Protein AF-A0A7S3AXJ4-F1 (afdb_monomer_lite)

Organism: NCBI:txid156174

Structure (mmCIF, N/CA/C/O backbone):
data_AF-A0A7S3AXJ4-F1
#
_entry.id   AF-A0A7S3AXJ4-F1
#
loop_
_atom_site.group_PDB
_atom_site.id
_atom_site.type_symbol
_atom_site.label_atom_id
_atom_site.label_alt_id
_atom_site.label_comp_id
_atom_site.label_asym_id
_atom_site.label_entity_id
_atom_site.label_seq_id
_atom_sit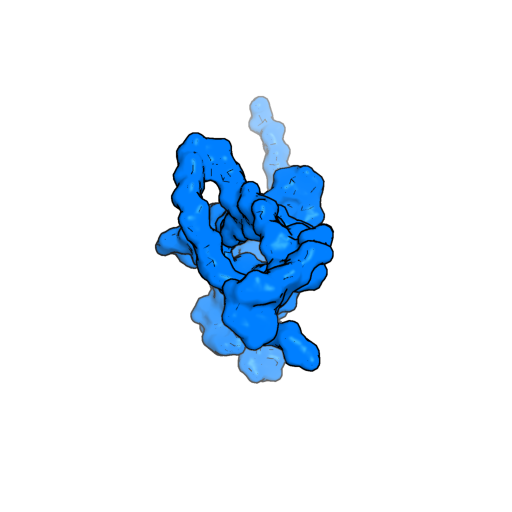e.pdbx_PDB_ins_code
_atom_site.Cartn_x
_atom_site.Cartn_y
_atom_site.Cartn_z
_atom_site.occupancy
_atom_site.B_iso_or_equiv
_atom_site.auth_seq_id
_atom_site.auth_comp_id
_atom_site.auth_asym_id
_atom_site.auth_atom_id
_atom_site.pdbx_PDB_model_num
ATOM 1 N N . CYS A 1 1 ? 6.929 -19.371 -27.174 1.00 66.50 1 CYS A N 1
ATOM 2 C CA . CYS A 1 1 ? 7.181 -18.183 -26.334 1.00 66.50 1 CYS A CA 1
ATOM 3 C C . CYS A 1 1 ? 8.314 -18.522 -25.377 1.00 66.50 1 CYS A C 1
ATOM 5 O O . CYS A 1 1 ? 8.251 -19.593 -24.786 1.00 66.50 1 CYS A O 1
ATOM 7 N N . VAL A 1 2 ? 9.349 -17.685 -25.281 1.00 72.81 2 VAL A N 1
ATOM 8 C CA . VAL A 1 2 ? 10.436 -17.860 -24.302 1.00 72.81 2 VAL A CA 1
ATOM 9 C C . VAL A 1 2 ? 10.059 -17.055 -23.064 1.00 72.81 2 VAL A C 1
ATOM 11 O O . VAL A 1 2 ? 9.699 -15.889 -23.193 1.00 72.81 2 VAL A O 1
ATOM 14 N N . VAL A 1 3 ? 10.084 -17.691 -21.895 1.00 80.38 3 VAL A N 1
ATOM 15 C CA . VAL A 1 3 ? 9.801 -17.055 -20.604 1.00 80.38 3 VAL A CA 1
ATOM 16 C C . VAL A 1 3 ? 11.017 -17.286 -19.720 1.00 80.38 3 VAL A C 1
ATOM 18 O O . VAL A 1 3 ? 11.447 -18.427 -19.559 1.00 80.38 3 VAL A O 1
ATOM 21 N N . CYS A 1 4 ? 11.582 -16.213 -19.180 1.00 71.38 4 CYS A N 1
ATOM 22 C CA . CYS A 1 4 ? 12.696 -16.261 -18.244 1.00 71.38 4 CYS A CA 1
ATOM 23 C C . CYS A 1 4 ? 12.430 -15.320 -17.067 1.00 71.38 4 CYS A C 1
ATOM 25 O O . CYS A 1 4 ? 11.657 -14.369 -17.174 1.00 71.38 4 CYS A O 1
ATOM 27 N N . THR A 1 5 ? 13.068 -15.609 -15.938 1.00 73.06 5 THR A N 1
ATOM 28 C CA . THR A 1 5 ? 13.087 -14.742 -14.758 1.00 73.06 5 THR A CA 1
ATOM 29 C C . THR A 1 5 ? 14.388 -13.954 -14.748 1.00 73.06 5 THR A C 1
ATOM 31 O O . THR A 1 5 ? 15.453 -14.522 -15.001 1.00 73.06 5 THR A O 1
ATOM 34 N N . THR A 1 6 ? 14.313 -12.660 -14.458 1.00 65.69 6 THR A N 1
ATOM 35 C CA . THR A 1 6 ? 15.485 -11.787 -14.342 1.00 65.69 6 THR A CA 1
ATOM 36 C C . THR A 1 6 ? 16.403 -12.279 -13.216 1.00 65.69 6 THR A C 1
ATOM 38 O O . THR A 1 6 ? 15.905 -12.618 -12.139 1.00 65.69 6 THR A O 1
ATOM 41 N N . PRO A 1 7 ? 17.728 -12.355 -13.430 1.00 65.69 7 PRO A N 1
ATOM 42 C CA . PRO A 1 7 ? 18.663 -12.674 -12.355 1.00 65.69 7 PRO A CA 1
ATOM 43 C C . PRO A 1 7 ? 18.722 -11.523 -11.331 1.00 65.69 7 PRO A C 1
ATOM 45 O O . PRO A 1 7 ? 18.374 -10.393 -11.680 1.00 65.69 7 PRO A O 1
ATOM 48 N N . PRO A 1 8 ? 19.176 -11.768 -10.086 1.00 60.47 8 PRO A N 1
ATOM 49 C CA . PRO A 1 8 ? 19.500 -10.684 -9.161 1.00 60.47 8 PRO A CA 1
ATOM 50 C C . PRO A 1 8 ? 20.548 -9.758 -9.791 1.00 60.47 8 PRO A C 1
ATOM 52 O O . PRO A 1 8 ? 21.449 -10.231 -10.492 1.00 60.47 8 PRO A O 1
ATOM 55 N N . TYR A 1 9 ? 20.427 -8.450 -9.555 1.00 62.12 9 TYR A N 1
ATOM 56 C CA . TYR A 1 9 ? 21.379 -7.480 -10.086 1.00 62.12 9 TYR A CA 1
ATOM 57 C C . TYR A 1 9 ? 22.793 -7.807 -9.584 1.00 62.12 9 TYR A C 1
ATOM 59 O O . TYR A 1 9 ? 23.045 -7.888 -8.384 1.00 62.12 9 TYR A O 1
ATOM 67 N N . GLY A 1 10 ? 23.709 -8.072 -10.519 1.00 55.84 10 GLY A N 1
ATOM 68 C CA . GLY A 1 10 ? 25.090 -8.466 -10.222 1.00 55.84 10 GLY A CA 1
ATOM 69 C C . GLY A 1 10 ? 26.051 -7.290 -10.038 1.00 55.84 10 GLY A C 1
ATOM 70 O O . GLY A 1 10 ? 27.231 -7.512 -9.763 1.00 55.84 10 GLY A O 1
ATOM 71 N N . GLY A 1 11 ? 25.587 -6.050 -10.220 1.00 55.25 11 GLY A N 1
ATOM 72 C CA . GLY A 1 11 ? 26.389 -4.858 -9.967 1.00 55.25 11 GLY A CA 1
ATOM 73 C C . GLY A 1 11 ? 26.464 -4.586 -8.468 1.00 55.25 11 GLY A C 1
ATOM 74 O O . GLY A 1 11 ? 25.443 -4.413 -7.818 1.00 55.25 11 GLY A O 1
ATOM 75 N N . GLN A 1 12 ? 27.668 -4.536 -7.895 1.00 44.06 12 GLN A N 1
ATOM 76 C CA . GLN A 1 12 ? 27.828 -3.951 -6.563 1.00 44.06 12 GLN A CA 1
ATOM 77 C C . GLN A 1 12 ? 27.425 -2.468 -6.640 1.00 44.06 12 GLN A C 1
ATOM 79 O O . GLN A 1 12 ? 28.014 -1.759 -7.467 1.00 44.06 12 GLN A O 1
ATOM 84 N N . PRO A 1 13 ? 26.487 -1.978 -5.807 1.00 46.00 13 PRO A N 1
ATOM 85 C CA . PRO A 1 13 ? 26.193 -0.553 -5.751 1.00 46.00 13 PRO A CA 1
ATOM 86 C C . PRO A 1 13 ? 27.482 0.195 -5.414 1.00 46.00 13 PRO A C 1
ATOM 88 O O . PRO A 1 13 ? 28.132 -0.080 -4.400 1.00 46.00 13 PRO A O 1
ATOM 91 N N . LYS A 1 14 ? 27.893 1.127 -6.281 1.00 44.66 14 LYS A N 1
ATOM 92 C CA . LYS A 1 14 ? 28.878 2.132 -5.879 1.00 44.66 14 LYS A CA 1
ATOM 93 C C . LYS A 1 14 ? 28.180 3.058 -4.888 1.00 44.66 14 LYS A C 1
ATOM 95 O O . LYS A 1 14 ? 27.048 3.466 -5.123 1.00 44.66 14 LYS A O 1
ATOM 100 N N . GLU A 1 15 ? 28.845 3.358 -3.776 1.00 40.75 15 GLU A N 1
ATOM 101 C CA . GLU A 1 15 ? 28.331 4.258 -2.742 1.00 40.75 15 GLU A CA 1
ATOM 102 C C . GLU A 1 15 ? 27.864 5.579 -3.383 1.00 40.75 15 GLU A C 1
ATOM 104 O O . GLU A 1 15 ? 28.680 6.355 -3.876 1.00 40.75 15 GLU A O 1
ATOM 109 N N . GLY A 1 16 ? 26.544 5.793 -3.429 1.00 47.59 16 GLY A N 1
ATOM 110 C CA . GLY A 1 16 ? 25.925 7.018 -3.945 1.00 47.59 16 GLY A CA 1
ATOM 111 C C . GLY A 1 16 ? 25.257 6.949 -5.325 1.00 47.59 16 GLY A C 1
ATOM 112 O O . GLY A 1 16 ? 24.743 7.980 -5.748 1.00 47.59 16 GLY A O 1
ATOM 113 N N . GLU A 1 17 ? 25.212 5.798 -6.005 1.00 49.91 17 GLU A N 1
ATOM 114 C CA . GLU A 1 17 ? 24.442 5.633 -7.252 1.00 49.91 17 GLU A CA 1
ATOM 115 C C . GLU A 1 17 ? 23.179 4.802 -6.978 1.00 49.91 17 GLU A C 1
ATOM 117 O O . GLU A 1 17 ? 23.250 3.732 -6.372 1.00 49.91 17 GLU A O 1
ATOM 122 N N . GLU A 1 18 ? 22.008 5.325 -7.352 1.00 51.22 18 GLU A N 1
ATOM 123 C CA . GLU A 1 18 ? 20.748 4.577 -7.309 1.00 51.22 18 GLU A CA 1
ATOM 124 C C . GLU A 1 18 ? 20.920 3.313 -8.162 1.00 51.22 18 GLU A C 1
ATOM 126 O O . GLU A 1 18 ? 21.521 3.400 -9.229 1.00 51.22 18 GLU A O 1
ATOM 131 N N . ASP A 1 19 ? 20.433 2.160 -7.687 1.00 53.06 19 ASP A N 1
ATOM 132 C CA . ASP A 1 19 ? 20.653 0.797 -8.222 1.00 53.06 19 ASP A CA 1
ATOM 133 C C . ASP A 1 19 ? 19.978 0.575 -9.601 1.00 53.06 19 ASP A C 1
ATOM 135 O O . ASP A 1 19 ? 19.193 -0.346 -9.823 1.00 53.06 19 ASP A O 1
ATOM 139 N N . THR A 1 20 ? 20.223 1.501 -10.523 1.00 55.12 20 THR A N 1
ATOM 140 C CA . THR A 1 20 ? 19.596 1.618 -11.829 1.00 55.12 20 THR A CA 1
ATOM 141 C C . THR A 1 20 ? 20.611 1.192 -12.872 1.00 55.12 20 THR A C 1
ATOM 143 O O . THR A 1 20 ? 21.475 1.964 -13.277 1.00 55.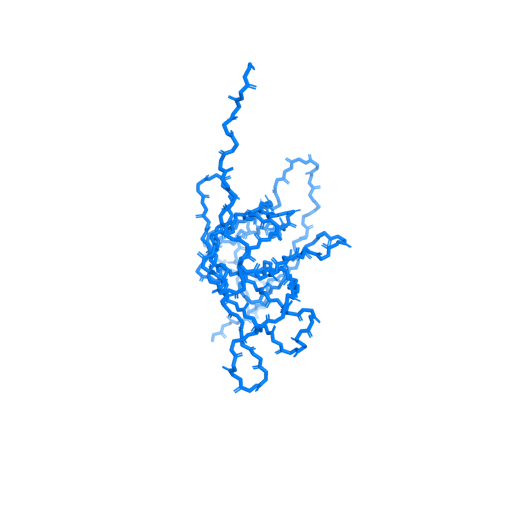12 20 THR A O 1
ATOM 146 N N . GLY A 1 21 ? 20.560 -0.083 -13.249 1.00 61.03 21 GLY A N 1
ATOM 147 C CA . GLY A 1 21 ? 21.428 -0.651 -14.274 1.00 61.03 21 GLY A CA 1
ATOM 148 C C . GLY A 1 21 ? 20.648 -0.942 -15.546 1.00 61.03 21 GLY A C 1
ATOM 149 O O . GLY A 1 21 ? 19.770 -1.803 -15.536 1.00 61.03 21 GLY A O 1
ATOM 150 N N . ASP A 1 22 ? 20.980 -0.272 -16.648 1.00 64.56 22 ASP A N 1
ATOM 151 C CA . ASP A 1 22 ? 20.433 -0.595 -17.967 1.00 64.56 22 ASP A CA 1
ATOM 152 C C . ASP A 1 22 ? 21.163 -1.800 -18.571 1.00 64.56 22 ASP A C 1
ATOM 154 O O . ASP A 1 22 ? 22.378 -1.791 -18.768 1.00 64.56 22 ASP A O 1
ATOM 158 N N . CYS A 1 23 ? 20.410 -2.845 -18.892 1.00 72.12 23 CYS A N 1
ATOM 159 C CA . CYS A 1 23 ? 20.898 -4.074 -19.504 1.00 72.12 23 CYS A CA 1
ATOM 160 C C . CYS A 1 23 ? 20.183 -4.315 -20.834 1.00 72.12 23 CYS A C 1
ATOM 162 O O . CYS A 1 23 ? 18.978 -4.119 -20.953 1.00 72.12 23 CYS A O 1
ATOM 164 N N . THR A 1 24 ? 20.899 -4.784 -21.849 1.00 77.88 24 THR A N 1
ATOM 165 C CA . THR A 1 24 ? 20.283 -5.251 -23.097 1.00 77.88 24 THR A CA 1
ATOM 166 C C . THR A 1 24 ? 19.852 -6.705 -22.965 1.00 77.88 24 THR A C 1
ATOM 168 O O . THR A 1 24 ? 20.615 -7.549 -22.494 1.00 77.88 24 THR A O 1
ATOM 171 N N . VAL A 1 25 ? 18.626 -7.011 -23.391 1.00 80.50 25 VAL A N 1
ATOM 172 C CA . VAL A 1 25 ? 18.097 -8.381 -23.374 1.00 80.50 25 VAL A CA 1
ATOM 173 C C . VAL A 1 25 ? 18.409 -9.053 -24.702 1.00 80.50 25 VAL A C 1
ATOM 175 O O . VAL A 1 25 ? 17.856 -8.669 -25.730 1.00 80.50 25 VAL A O 1
ATOM 178 N N . GLU A 1 26 ? 19.245 -10.087 -24.686 1.00 83.62 26 GLU A N 1
ATOM 179 C CA . GLU A 1 26 ? 19.595 -10.875 -25.870 1.00 83.62 26 GLU A CA 1
ATOM 180 C C . GLU A 1 26 ? 19.227 -12.348 -25.670 1.00 83.62 26 GLU A C 1
ATOM 182 O O . GLU A 1 26 ? 19.354 -12.901 -24.577 1.00 83.62 26 GLU A O 1
ATOM 187 N N . ALA A 1 27 ? 18.774 -13.002 -26.739 1.00 83.00 27 ALA A N 1
ATOM 188 C CA . ALA A 1 27 ? 18.447 -14.421 -26.730 1.00 83.00 27 ALA A CA 1
ATOM 189 C C . ALA A 1 27 ? 19.424 -15.208 -27.608 1.00 83.00 27 ALA A C 1
ATOM 191 O O . ALA A 1 27 ? 19.828 -14.756 -28.680 1.00 83.00 27 ALA A O 1
ATOM 192 N N . SER A 1 28 ? 19.758 -16.423 -27.178 1.00 85.69 28 SER A N 1
ATOM 193 C CA . SER A 1 28 ? 20.507 -17.391 -27.973 1.00 85.69 28 SER A CA 1
ATOM 194 C C . SER A 1 28 ? 19.894 -18.780 -27.833 1.00 85.69 28 SER A C 1
ATOM 196 O O . SER A 1 28 ? 19.423 -19.152 -26.762 1.00 85.69 28 SER A O 1
ATOM 198 N N . MET A 1 29 ? 19.915 -19.563 -28.913 1.00 83.25 29 MET A N 1
ATOM 199 C CA . MET A 1 29 ? 19.446 -20.957 -28.904 1.00 83.25 29 MET A CA 1
ATOM 200 C C . MET A 1 29 ? 20.542 -21.957 -28.506 1.00 83.25 29 MET A C 1
ATOM 202 O O . MET A 1 29 ? 20.243 -23.118 -28.245 1.00 83.25 29 MET A O 1
ATOM 206 N N . ASN A 1 30 ? 21.807 -21.528 -28.474 1.00 84.62 30 ASN A N 1
ATOM 207 C CA . ASN A 1 30 ? 22.960 -22.392 -28.197 1.00 84.62 30 ASN A CA 1
ATOM 208 C C . ASN A 1 30 ? 24.122 -21.677 -27.475 1.00 84.62 30 ASN A C 1
ATOM 210 O O . ASN A 1 30 ? 25.217 -22.227 -27.396 1.00 84.62 30 ASN A O 1
ATOM 214 N N . GLY A 1 31 ? 23.915 -20.446 -26.994 1.00 78.12 31 GLY A N 1
ATOM 215 C CA . GLY A 1 31 ? 24.939 -19.632 -26.329 1.00 78.12 31 GLY A CA 1
ATOM 216 C C . GLY A 1 31 ? 26.027 -19.081 -27.257 1.00 78.12 31 GLY A C 1
ATOM 217 O O . GLY A 1 31 ? 26.994 -18.499 -26.772 1.00 78.12 31 GLY A O 1
ATOM 218 N N . GLN A 1 32 ? 25.898 -19.260 -28.576 1.00 79.12 32 GLN A N 1
ATOM 219 C CA . GLN A 1 32 ? 26.905 -18.819 -29.548 1.00 79.12 32 GLN A CA 1
ATOM 220 C C . GLN A 1 32 ? 26.393 -17.721 -30.473 1.00 79.12 32 GLN A C 1
ATOM 222 O O . GLN A 1 32 ? 27.087 -16.729 -30.681 1.00 79.12 32 GLN A O 1
ATOM 227 N N . GLN A 1 33 ? 25.181 -17.874 -31.011 1.00 85.62 33 GLN A N 1
ATOM 228 C CA . GLN A 1 33 ? 24.533 -16.815 -31.784 1.00 85.62 33 GLN A CA 1
ATOM 229 C C . GLN A 1 33 ? 23.515 -16.092 -30.923 1.00 85.62 33 GLN A C 1
ATOM 231 O O . GLN A 1 33 ? 22.503 -16.674 -30.532 1.00 85.62 33 GLN A O 1
ATOM 236 N N . TRP A 1 34 ? 23.808 -14.831 -30.646 1.00 82.75 34 TRP A N 1
ATOM 237 C CA . TRP A 1 34 ? 22.963 -13.927 -29.886 1.00 82.75 34 TRP A CA 1
ATOM 238 C C . TRP A 1 34 ? 22.192 -13.021 -30.844 1.00 82.75 34 TRP A C 1
ATOM 240 O O . TRP A 1 34 ? 22.650 -12.714 -31.947 1.00 82.75 34 TRP A O 1
ATOM 250 N N . THR A 1 35 ? 20.986 -12.633 -30.452 1.00 79.75 35 THR A N 1
ATOM 251 C CA . THR A 1 35 ? 20.195 -11.642 -31.186 1.00 79.75 35 THR A CA 1
ATOM 252 C C . THR A 1 35 ? 20.766 -10.244 -30.979 1.00 79.75 35 THR A C 1
ATOM 254 O O . THR A 1 35 ? 20.917 -9.848 -29.833 1.00 79.75 35 THR A O 1
ATOM 257 N N . TRP A 1 36 ? 20.919 -9.445 -32.038 1.00 72.62 36 TRP A N 1
ATOM 258 C CA . TRP A 1 36 ? 21.085 -7.993 -31.895 1.00 72.62 36 TRP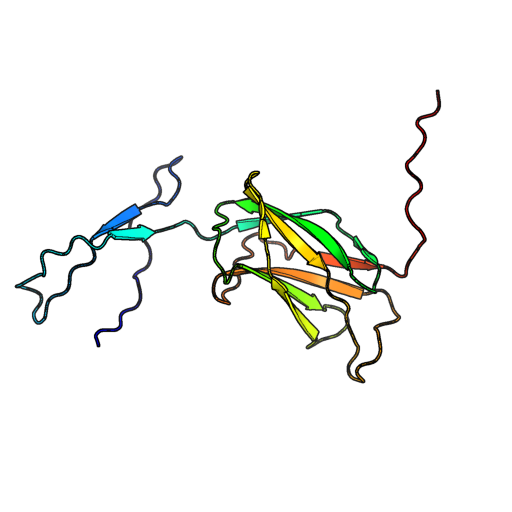 A CA 1
ATOM 259 C C . TRP A 1 36 ? 19.744 -7.350 -31.552 1.00 72.62 36 TRP A C 1
ATOM 261 O O . TRP A 1 36 ? 18.948 -7.007 -32.426 1.00 72.62 36 TRP A O 1
ATOM 271 N N . SER A 1 37 ? 19.478 -7.261 -30.259 1.00 68.19 37 SER A N 1
ATOM 272 C CA . SER A 1 37 ? 18.258 -6.704 -29.696 1.00 68.19 37 SER A CA 1
ATOM 273 C C . SER A 1 37 ? 18.516 -5.281 -29.199 1.00 68.19 37 SER A C 1
ATOM 275 O O . SER A 1 37 ? 19.520 -5.016 -28.546 1.00 68.19 37 SER A O 1
ATOM 277 N N . SER A 1 38 ? 17.593 -4.365 -29.492 1.00 66.44 38 SER A N 1
ATOM 278 C CA . SER A 1 38 ? 17.548 -3.015 -28.914 1.00 66.44 38 SER A CA 1
ATOM 279 C C . SER A 1 38 ? 16.584 -2.934 -27.724 1.00 66.44 38 SER A C 1
ATOM 281 O O . SER A 1 38 ? 16.085 -1.857 -27.399 1.00 66.44 38 SER A O 1
ATOM 283 N N . TYR A 1 39 ? 16.234 -4.075 -27.124 1.00 72.88 39 TYR A N 1
ATOM 284 C CA . TYR A 1 39 ? 15.371 -4.108 -25.951 1.00 72.88 39 TYR A CA 1
ATOM 285 C C . TYR A 1 39 ? 16.213 -3.898 -24.698 1.00 72.88 39 TYR A C 1
ATOM 287 O O . TYR A 1 39 ? 17.093 -4.700 -24.378 1.00 72.88 39 TYR A O 1
ATOM 295 N N . HIS A 1 40 ? 15.916 -2.807 -24.001 1.00 72.25 40 HIS A N 1
ATOM 296 C CA . HIS A 1 40 ? 16.554 -2.427 -22.752 1.00 72.25 40 HIS A CA 1
ATOM 297 C C . HIS A 1 40 ? 15.694 -2.880 -21.571 1.00 72.25 40 HIS A C 1
ATOM 299 O O . HIS A 1 40 ? 14.469 -2.756 -21.592 1.00 72.25 40 HIS A O 1
ATOM 305 N N . PHE A 1 41 ? 16.353 -3.417 -20.555 1.00 68.88 41 PHE A N 1
ATOM 306 C CA . PHE A 1 41 ? 15.800 -3.762 -19.260 1.00 68.88 41 PHE A CA 1
ATOM 307 C C . PHE A 1 41 ? 16.554 -2.958 -18.208 1.00 68.88 41 PHE A C 1
ATOM 309 O O . PHE A 1 41 ? 17.772 -3.082 -18.111 1.00 68.88 41 PHE A O 1
ATOM 316 N N . SER A 1 42 ? 15.845 -2.160 -17.424 1.00 69.94 42 SER A N 1
ATOM 317 C CA . SER A 1 42 ? 16.447 -1.387 -16.342 1.00 69.94 42 SER A CA 1
ATOM 318 C C . SER A 1 42 ? 16.164 -2.090 -15.021 1.00 69.94 42 SER A C 1
ATOM 320 O O . SER A 1 42 ? 15.009 -2.380 -14.703 1.00 69.94 42 SER A O 1
ATOM 322 N N . PHE A 1 43 ? 17.213 -2.374 -14.254 1.00 67.00 43 PHE A N 1
ATOM 323 C CA . PHE A 1 43 ? 17.055 -2.718 -12.845 1.00 67.00 43 PHE A CA 1
ATOM 324 C C . PHE A 1 43 ? 16.618 -1.467 -12.091 1.00 67.00 43 PHE A C 1
ATOM 326 O O . PHE A 1 43 ? 17.083 -0.378 -12.399 1.00 67.00 43 PHE A O 1
ATOM 333 N N . THR A 1 44 ? 15.704 -1.610 -11.141 1.00 68.81 44 THR A N 1
ATOM 334 C CA . THR A 1 44 ? 15.353 -0.536 -10.211 1.00 68.81 44 THR A CA 1
ATOM 335 C C . THR A 1 44 ? 15.521 -1.063 -8.797 1.00 68.81 44 THR A C 1
ATOM 337 O O . THR A 1 44 ? 15.122 -2.205 -8.551 1.00 68.81 44 THR A O 1
ATOM 340 N N . PRO A 1 45 ? 16.063 -0.261 -7.867 1.00 71.31 45 PRO A N 1
ATOM 341 C CA . PRO A 1 45 ? 16.175 -0.671 -6.476 1.00 71.31 45 PRO A CA 1
ATOM 342 C C . PRO A 1 45 ? 14.806 -1.032 -5.898 1.00 71.31 45 PRO A C 1
ATOM 344 O O . PRO A 1 45 ? 13.798 -0.402 -6.231 1.00 71.31 45 PRO A O 1
ATOM 347 N N . ASP A 1 46 ? 14.784 -2.012 -4.994 1.00 74.56 46 ASP A N 1
ATOM 348 C CA . ASP A 1 46 ? 13.561 -2.391 -4.291 1.00 74.56 46 ASP A CA 1
ATOM 349 C C . ASP A 1 46 ? 12.973 -1.178 -3.545 1.00 74.56 46 ASP A C 1
ATOM 351 O O . ASP A 1 46 ? 13.712 -0.430 -2.889 1.00 74.56 46 ASP A O 1
ATOM 355 N N . PRO A 1 47 ? 11.647 -0.963 -3.608 1.00 78.56 47 PRO A N 1
ATOM 356 C CA . PRO A 1 47 ? 11.013 0.139 -2.908 1.00 78.56 47 PRO A CA 1
ATOM 357 C C . PRO A 1 47 ? 11.121 -0.064 -1.397 1.00 78.56 47 PRO A C 1
ATOM 359 O O . PRO A 1 47 ? 10.737 -1.102 -0.871 1.00 78.56 47 PRO A O 1
ATOM 362 N N . VAL A 1 48 ? 11.586 0.949 -0.671 1.00 81.81 48 VAL A N 1
ATOM 363 C CA . VAL A 1 48 ? 11.713 0.887 0.791 1.00 81.81 48 VAL A CA 1
ATOM 364 C C . VAL A 1 48 ? 10.706 1.833 1.414 1.00 81.81 48 VAL A C 1
ATOM 366 O O . VAL A 1 48 ? 10.820 3.049 1.278 1.00 81.81 48 VAL A O 1
ATOM 369 N N . LEU A 1 49 ? 9.736 1.284 2.141 1.00 86.81 49 LEU A N 1
ATOM 370 C CA . LEU A 1 49 ? 8.812 2.079 2.944 1.00 86.81 49 LEU A CA 1
ATOM 371 C C . LEU A 1 49 ? 9.477 2.474 4.272 1.00 86.81 49 LEU A C 1
ATOM 373 O O . LEU A 1 49 ? 9.849 1.598 5.047 1.00 86.81 49 LEU A O 1
ATOM 377 N N . THR A 1 50 ? 9.610 3.774 4.550 1.00 85.62 50 THR A N 1
ATOM 378 C CA . THR A 1 50 ? 10.246 4.283 5.785 1.00 85.62 50 THR A CA 1
ATOM 379 C C . THR A 1 50 ? 9.255 4.765 6.838 1.00 85.62 50 THR A C 1
ATOM 381 O O . THR A 1 50 ? 9.569 4.750 8.023 1.00 85.62 50 THR A O 1
ATOM 384 N N . GLY A 1 51 ? 8.064 5.198 6.429 1.00 87.75 51 GLY A N 1
ATOM 385 C CA . GLY A 1 51 ? 7.060 5.720 7.347 1.00 87.75 51 GLY A CA 1
ATOM 386 C C . GLY A 1 51 ? 5.782 6.124 6.629 1.00 87.75 51 GLY A C 1
ATOM 387 O O . GLY A 1 51 ? 5.667 6.001 5.409 1.00 87.75 51 GLY A O 1
ATOM 388 N N . PHE A 1 52 ? 4.802 6.588 7.396 1.00 91.50 52 PHE A N 1
ATOM 389 C CA . PHE A 1 52 ? 3.556 7.115 6.859 1.00 91.50 52 PHE A CA 1
ATOM 390 C C . PHE A 1 52 ? 2.897 8.075 7.853 1.00 91.50 52 PHE A C 1
ATOM 392 O O . PHE A 1 52 ? 3.090 7.956 9.064 1.00 91.50 52 PHE A O 1
ATOM 399 N N . GLU A 1 53 ? 2.082 8.996 7.348 1.00 90.06 53 GLU A N 1
ATOM 400 C CA . GLU A 1 53 ? 1.262 9.890 8.161 1.00 90.06 53 GLU A CA 1
ATOM 401 C C . GLU A 1 53 ? -0.142 10.061 7.560 1.00 90.06 53 GLU A C 1
ATOM 403 O O . GLU A 1 53 ? -0.275 10.159 6.337 1.00 90.06 53 GLU A O 1
ATOM 408 N N . PRO A 1 54 ? -1.199 10.142 8.392 1.00 93.44 54 PRO A N 1
ATOM 409 C CA . PRO A 1 54 ? -1.196 10.023 9.860 1.00 93.44 54 PRO A CA 1
ATOM 410 C C . PRO A 1 54 ? -0.979 8.589 10.390 1.00 93.44 54 PRO A C 1
ATOM 412 O O . PRO A 1 54 ? -1.348 7.620 9.744 1.00 93.44 54 PRO A O 1
ATOM 415 N N . ALA A 1 55 ? -0.446 8.449 11.612 1.00 89.69 55 ALA A N 1
ATOM 416 C CA . ALA A 1 55 ? -0.242 7.143 12.264 1.00 89.69 55 ALA A CA 1
ATOM 417 C C . ALA A 1 55 ? -1.548 6.453 12.732 1.00 89.69 55 ALA A C 1
ATOM 419 O O . ALA A 1 55 ? -1.559 5.262 13.050 1.00 89.69 55 ALA A O 1
ATOM 420 N N . SER A 1 56 ? -2.647 7.208 12.800 1.00 90.69 56 SER A N 1
ATOM 421 C CA . SER A 1 56 ? -3.950 6.733 13.256 1.00 90.69 56 SER A CA 1
ATOM 422 C C . SER A 1 56 ? -5.107 7.437 12.551 1.00 90.69 56 SER A C 1
ATOM 424 O O . SER A 1 56 ? -4.947 8.507 11.952 1.00 90.69 56 SER A O 1
ATOM 426 N N . GLY A 1 57 ? -6.292 6.839 12.627 1.00 89.88 57 GLY A N 1
ATOM 427 C CA . GLY A 1 57 ? -7.515 7.422 12.087 1.00 89.88 57 GLY A CA 1
ATOM 428 C C . GLY A 1 57 ? -8.763 6.614 12.435 1.00 89.88 57 GLY A C 1
ATOM 429 O O . GLY A 1 57 ? -8.695 5.700 13.252 1.00 89.88 57 GLY A O 1
ATOM 430 N N . PRO A 1 58 ? -9.924 6.985 11.877 1.00 90.12 58 PRO A N 1
ATOM 431 C CA . PRO A 1 58 ? -11.200 6.383 12.221 1.00 90.12 58 PRO A CA 1
ATOM 432 C C . PRO A 1 58 ? -11.295 4.935 11.728 1.00 90.12 58 PRO A C 1
ATOM 434 O O . PRO A 1 58 ? -10.829 4.599 10.642 1.00 90.12 58 PRO A O 1
ATOM 437 N N . MET A 1 59 ? -11.994 4.102 12.496 1.00 87.56 59 MET A N 1
ATOM 438 C CA . MET A 1 59 ? -12.338 2.715 12.133 1.00 87.56 59 MET A CA 1
ATOM 439 C C . MET A 1 59 ? -13.047 2.557 10.788 1.00 87.56 59 MET A C 1
ATOM 441 O O . MET A 1 59 ? -12.901 1.534 10.126 1.00 87.56 59 MET A O 1
ATOM 445 N N . GLU A 1 60 ? -13.813 3.568 10.381 1.00 85.44 60 GLU A N 1
ATOM 446 C CA . GLU A 1 60 ? -14.541 3.578 9.109 1.00 85.44 60 GLU A CA 1
ATOM 447 C C . GLU A 1 60 ? -13.603 3.710 7.894 1.00 85.44 60 GLU A C 1
ATOM 449 O O . GLU A 1 60 ? -14.043 3.562 6.755 1.00 85.44 60 GLU A O 1
ATOM 454 N N . GLY A 1 61 ? -12.312 3.982 8.114 1.00 87.25 61 GLY A N 1
ATOM 455 C CA . GLY A 1 61 ? -11.364 4.277 7.049 1.00 87.25 61 GLY A CA 1
ATOM 456 C C . GLY A 1 61 ? -11.671 5.614 6.367 1.00 87.25 61 GLY A C 1
ATOM 457 O O . GLY A 1 61 ? -12.159 6.560 6.986 1.00 87.25 61 GLY A O 1
ATOM 458 N N . GLY A 1 62 ? -11.331 5.724 5.084 1.00 88.19 62 GLY A N 1
ATOM 459 C CA . GLY A 1 62 ? -11.583 6.916 4.268 1.00 88.19 62 GLY A CA 1
ATOM 460 C C . GLY A 1 62 ? -10.587 8.062 4.473 1.00 88.19 62 GLY A C 1
ATOM 461 O O . GLY A 1 62 ? -10.738 9.119 3.863 1.00 88.19 62 GLY A O 1
ATOM 462 N N . VAL A 1 63 ? -9.563 7.872 5.307 1.00 90.75 63 VAL A N 1
ATOM 463 C CA . VAL A 1 63 ? -8.477 8.844 5.487 1.00 90.75 63 VAL A CA 1
ATOM 464 C C . VAL A 1 63 ? -7.390 8.600 4.450 1.00 90.75 63 VAL A C 1
ATOM 466 O O . VAL A 1 63 ? -6.996 7.459 4.217 1.00 90.75 63 VAL A O 1
ATOM 469 N N . THR A 1 64 ? -6.887 9.675 3.846 1.00 93.44 64 THR A N 1
ATOM 470 C CA . THR A 1 64 ? -5.709 9.612 2.981 1.00 93.44 64 THR A CA 1
ATOM 471 C C . THR A 1 64 ? -4.456 9.460 3.834 1.00 93.44 64 THR A C 1
ATOM 473 O O . THR A 1 64 ? -4.142 10.327 4.651 1.00 93.44 64 THR A O 1
ATOM 476 N N . LEU A 1 65 ? -3.751 8.354 3.637 1.00 93.44 65 LEU A N 1
ATOM 477 C CA . LEU A 1 65 ? -2.423 8.103 4.168 1.00 93.44 65 LEU A CA 1
ATOM 478 C C . LEU A 1 65 ? -1.374 8.548 3.165 1.00 93.44 65 LEU A C 1
ATOM 480 O O . LEU A 1 65 ? -1.444 8.177 1.995 1.00 93.44 65 LEU A O 1
ATOM 484 N N . LYS A 1 66 ? -0.376 9.275 3.655 1.00 93.38 66 LYS A N 1
ATOM 485 C CA . LYS A 1 66 ? 0.820 9.645 2.913 1.00 93.38 66 LYS A CA 1
ATOM 486 C C . LYS A 1 66 ? 1.985 8.784 3.384 1.00 93.38 66 LYS A C 1
ATOM 488 O O . LYS A 1 66 ? 2.440 8.918 4.515 1.00 93.38 66 LYS A O 1
ATOM 493 N N . LEU A 1 67 ? 2.450 7.895 2.521 1.00 91.25 67 LEU A N 1
ATOM 494 C CA . LEU A 1 67 ? 3.558 6.979 2.745 1.00 91.25 67 LEU A CA 1
ATOM 495 C C . LEU A 1 67 ? 4.856 7.593 2.220 1.00 91.25 67 LEU A C 1
ATOM 497 O O . LEU A 1 67 ? 4.929 8.062 1.082 1.00 91.25 67 LEU A O 1
ATOM 501 N N . THR A 1 68 ? 5.894 7.564 3.047 1.00 90.12 68 THR A N 1
ATOM 502 C CA . THR A 1 68 ? 7.225 8.086 2.736 1.00 90.12 68 THR A CA 1
ATOM 503 C C . THR A 1 68 ? 8.231 6.949 2.654 1.00 90.12 68 THR A C 1
ATOM 505 O O . THR A 1 68 ? 8.199 5.994 3.437 1.00 90.12 68 THR A O 1
ATOM 508 N N . GLY A 1 69 ? 9.146 7.045 1.698 1.00 86.50 69 GLY A N 1
ATOM 509 C CA . GLY A 1 69 ? 10.139 6.012 1.458 1.00 86.50 69 GLY A CA 1
ATOM 510 C C . GLY A 1 69 ? 11.070 6.353 0.311 1.00 86.50 69 GLY A C 1
ATOM 511 O O . GLY A 1 69 ? 11.234 7.522 -0.036 1.00 86.50 69 GLY A O 1
ATOM 512 N N . LYS A 1 70 ? 11.713 5.326 -0.235 1.00 83.31 70 LYS A N 1
ATOM 513 C CA . LYS A 1 70 ? 12.686 5.431 -1.325 1.00 83.31 70 LYS A CA 1
ATOM 514 C C . LYS A 1 70 ? 12.344 4.449 -2.437 1.00 83.31 70 LYS A C 1
ATOM 516 O O . LYS A 1 70 ? 11.713 3.425 -2.179 1.00 83.31 70 LYS A O 1
ATOM 521 N N . SER A 1 71 ? 12.796 4.765 -3.649 1.00 81.44 71 SER A N 1
ATOM 522 C CA . SER A 1 71 ? 12.703 3.880 -4.818 1.00 81.44 71 SER A CA 1
ATOM 523 C C . SER A 1 71 ? 11.269 3.487 -5.196 1.00 81.44 71 SER A C 1
ATOM 525 O O . SER A 1 71 ? 11.017 2.396 -5.702 1.00 81.44 71 SER A O 1
ATOM 527 N N . PHE A 1 72 ? 10.294 4.364 -4.937 1.00 84.56 72 PHE A N 1
ATOM 528 C CA . PHE A 1 72 ? 8.918 4.132 -5.364 1.00 84.56 72 PHE A CA 1
ATOM 529 C C . PHE A 1 72 ? 8.778 4.358 -6.867 1.00 84.56 72 PHE A C 1
ATOM 531 O O . PHE A 1 72 ? 9.151 5.408 -7.383 1.00 84.56 72 PHE A O 1
ATOM 538 N N . SER A 1 73 ? 8.184 3.384 -7.552 1.00 81.69 73 SER A N 1
ATOM 539 C CA . SER A 1 73 ? 7.925 3.448 -8.989 1.00 81.69 73 SER A CA 1
ATOM 540 C C . SER A 1 73 ? 6.429 3.547 -9.266 1.00 81.69 73 SER A C 1
ATOM 542 O O . SER A 1 73 ? 5.616 2.890 -8.613 1.00 81.69 73 SER A O 1
ATOM 544 N N . ALA A 1 74 ? 6.054 4.369 -10.248 1.00 81.44 74 ALA A N 1
ATOM 545 C CA . ALA A 1 74 ? 4.669 4.498 -10.687 1.00 81.44 74 ALA A CA 1
ATOM 546 C C . ALA A 1 74 ? 4.279 3.282 -11.535 1.00 81.44 74 ALA A C 1
ATOM 548 O O . ALA A 1 74 ? 4.385 3.304 -12.761 1.00 81.44 74 ALA A O 1
ATOM 549 N N . THR A 1 75 ? 3.822 2.218 -10.881 1.00 83.31 75 THR A N 1
ATOM 550 C CA . THR A 1 75 ? 3.296 1.023 -11.548 1.00 83.31 75 THR A CA 1
ATOM 551 C C . THR A 1 75 ? 1.788 0.899 -11.310 1.00 83.31 75 THR A C 1
ATOM 553 O O . THR A 1 75 ? 1.284 1.316 -10.266 1.00 83.31 75 THR A O 1
ATOM 556 N N . PRO A 1 76 ? 1.025 0.307 -12.248 1.00 83.31 76 PRO A N 1
ATOM 557 C CA . PRO A 1 76 ? -0.406 0.053 -12.045 1.00 83.31 76 PRO A CA 1
ATOM 558 C C . PRO A 1 76 ? -0.680 -0.971 -10.932 1.00 83.31 76 PRO A C 1
ATOM 560 O O . PRO A 1 76 ? -1.813 -1.106 -10.477 1.00 83.31 76 PRO A O 1
ATOM 563 N N . THR A 1 77 ? 0.347 -1.704 -10.508 1.00 86.31 77 THR A N 1
ATOM 564 C CA . THR A 1 77 ? 0.305 -2.715 -9.451 1.00 86.31 77 THR A CA 1
ATOM 565 C C . THR A 1 77 ? 0.749 -2.174 -8.092 1.00 86.31 77 THR A C 1
ATOM 567 O O . THR A 1 77 ? 0.739 -2.926 -7.115 1.00 86.31 77 THR A O 1
ATOM 570 N N . LEU A 1 78 ? 1.119 -0.889 -8.013 1.00 89.56 78 LEU A N 1
ATOM 571 C CA . LEU A 1 78 ? 1.457 -0.217 -6.767 1.00 89.56 78 LEU A CA 1
ATOM 572 C C . LEU A 1 78 ? 0.242 -0.217 -5.841 1.00 89.56 78 LEU A C 1
ATOM 574 O O . LEU A 1 78 ? -0.812 0.355 -6.133 1.00 89.56 78 LEU A O 1
ATOM 578 N N . ALA A 1 79 ? 0.398 -0.859 -4.697 1.00 91.62 79 ALA A N 1
ATOM 579 C CA . ALA A 1 79 ? -0.676 -1.038 -3.748 1.00 91.62 79 ALA A CA 1
ATOM 580 C C . ALA A 1 79 ? -0.162 -1.023 -2.312 1.00 91.62 79 ALA A C 1
ATOM 582 O O . ALA A 1 79 ? 1.004 -1.297 -2.034 1.00 91.62 79 ALA A O 1
ATOM 583 N N . VAL A 1 80 ? -1.061 -0.701 -1.391 1.00 92.00 80 VAL A N 1
ATOM 584 C CA . VAL A 1 80 ? -0.805 -0.711 0.045 1.00 92.00 80 VAL A CA 1
ATOM 585 C C . VAL A 1 80 ? -1.685 -1.778 0.666 1.00 92.00 80 VAL A C 1
ATOM 587 O O . VAL A 1 80 ? -2.901 -1.793 0.472 1.00 92.00 80 VAL A O 1
ATOM 590 N N . ARG A 1 81 ? -1.065 -2.692 1.401 1.00 92.00 81 ARG A N 1
ATOM 591 C CA . ARG A 1 81 ? -1.724 -3.817 2.047 1.00 92.00 81 ARG A CA 1
ATOM 592 C C . ARG A 1 81 ? -1.772 -3.581 3.550 1.00 92.00 81 ARG A C 1
ATOM 594 O O . ARG A 1 81 ? -0.743 -3.386 4.185 1.00 92.00 81 ARG A O 1
ATOM 601 N N . PHE A 1 82 ? -2.974 -3.623 4.100 1.00 92.12 82 PHE A N 1
ATOM 602 C CA . PHE A 1 82 ? -3.263 -3.509 5.521 1.00 92.12 82 PHE A CA 1
ATOM 603 C C . PHE A 1 82 ? -3.582 -4.892 6.060 1.00 92.12 82 PHE A C 1
ATOM 605 O O . PHE A 1 82 ? -4.536 -5.523 5.606 1.00 92.12 82 PHE A O 1
ATOM 612 N N . ASP A 1 83 ? -2.792 -5.353 7.015 1.00 91.31 83 ASP A N 1
ATOM 613 C CA . ASP A 1 83 ? -2.970 -6.650 7.656 1.00 91.31 83 ASP A CA 1
ATOM 614 C C . ASP A 1 83 ? -3.339 -6.450 9.121 1.00 91.31 83 ASP A C 1
ATOM 616 O O . ASP A 1 83 ? -2.563 -5.877 9.887 1.00 91.31 83 ASP A O 1
ATOM 620 N N . SER A 1 84 ? -4.547 -6.851 9.500 1.00 90.50 84 SER A N 1
ATOM 621 C CA . SER A 1 84 ? -5.046 -6.631 10.854 1.00 90.50 84 SER A CA 1
ATOM 622 C C . SER A 1 84 ? -4.292 -7.486 11.872 1.00 90.50 84 SER A C 1
ATOM 624 O O . SER A 1 84 ? -4.113 -8.689 11.686 1.00 90.50 84 SER A O 1
ATOM 626 N N . ILE A 1 85 ? -3.865 -6.851 12.964 1.00 89.38 85 ILE A N 1
ATOM 627 C CA . ILE A 1 85 ? -3.153 -7.497 14.072 1.00 89.38 85 ILE A CA 1
ATOM 628 C C . ILE A 1 85 ? -4.154 -8.119 15.048 1.00 89.38 85 ILE A C 1
ATOM 630 O O . ILE A 1 85 ? -3.980 -9.260 15.468 1.00 89.38 85 ILE A O 1
ATOM 634 N N . ASP A 1 86 ? -5.202 -7.375 15.406 1.00 87.38 86 ASP A N 1
ATOM 635 C CA . ASP A 1 86 ? -6.189 -7.810 16.401 1.00 87.38 86 ASP A CA 1
ATOM 636 C C . ASP A 1 86 ? -7.289 -8.702 15.798 1.00 87.38 86 ASP A C 1
ATOM 638 O O . ASP A 1 86 ? -7.906 -9.486 16.515 1.00 87.38 86 ASP A O 1
ATOM 642 N N . VAL A 1 87 ? -7.525 -8.611 14.480 1.00 84.12 87 VAL A N 1
ATOM 643 C CA . VAL A 1 87 ? -8.495 -9.447 13.747 1.00 84.12 87 VAL A CA 1
ATOM 644 C C . VAL A 1 87 ? -7.738 -10.337 12.751 1.00 84.12 87 VAL A C 1
ATOM 646 O O . VAL A 1 87 ? -7.555 -9.943 11.596 1.00 84.12 87 VAL A O 1
ATOM 649 N N . PRO A 1 88 ? -7.258 -11.520 13.172 1.00 80.69 88 PRO A N 1
ATOM 650 C CA . PRO A 1 88 ? -6.401 -12.364 12.345 1.00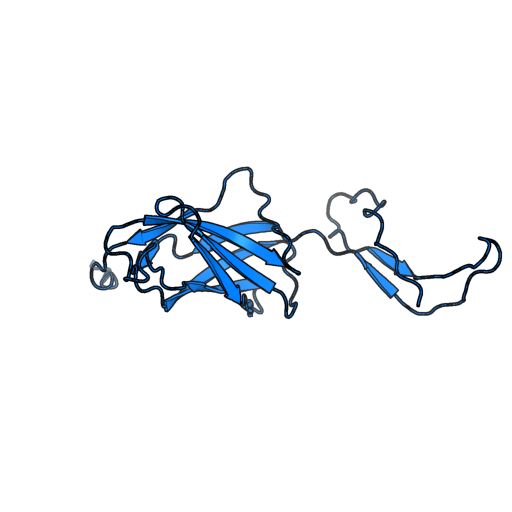 80.69 88 PRO A CA 1
ATOM 651 C C . PRO A 1 88 ? -7.093 -12.806 11.050 1.00 80.69 88 PRO A C 1
ATOM 653 O O . PRO A 1 88 ? -8.299 -13.036 11.007 1.00 80.69 88 PRO A O 1
ATOM 656 N N . GLY A 1 89 ? -6.311 -12.935 9.975 1.00 81.06 89 GLY A N 1
ATOM 657 C CA . GLY A 1 89 ? -6.812 -13.349 8.659 1.00 81.06 89 GLY A CA 1
ATOM 658 C C . GLY A 1 89 ? -7.540 -12.246 7.885 1.00 81.06 89 GLY A C 1
ATOM 659 O O . GLY A 1 89 ? -8.010 -12.491 6.771 1.00 81.06 89 GLY A O 1
ATOM 660 N N . ARG A 1 90 ? -7.619 -11.027 8.434 1.00 86.81 90 ARG A N 1
ATOM 661 C CA . ARG A 1 90 ? -8.195 -9.877 7.742 1.00 86.81 90 ARG A CA 1
ATOM 662 C C . ARG A 1 90 ? -7.098 -9.022 7.119 1.00 86.81 90 ARG A C 1
ATOM 664 O O . ARG A 1 90 ? -6.499 -8.172 7.770 1.00 86.81 90 ARG A O 1
ATOM 671 N N . THR A 1 91 ? -6.907 -9.214 5.821 1.00 88.81 91 THR A N 1
ATOM 672 C CA . THR A 1 91 ? -5.988 -8.420 5.007 1.00 88.81 91 THR A CA 1
ATOM 673 C C . THR A 1 91 ? -6.768 -7.700 3.911 1.00 88.81 91 THR A C 1
ATOM 675 O O . THR A 1 91 ? -7.586 -8.310 3.220 1.00 88.81 91 THR A O 1
ATOM 678 N N . VAL A 1 92 ? -6.523 -6.404 3.733 1.00 91.38 92 VAL A N 1
ATOM 679 C CA . VAL A 1 92 ? -7.142 -5.592 2.676 1.00 91.38 92 VAL A CA 1
ATOM 680 C C . VAL A 1 92 ? -6.055 -4.857 1.910 1.00 91.38 92 VAL A C 1
ATOM 682 O O . VAL A 1 92 ? -5.144 -4.293 2.507 1.00 91.38 92 VAL A O 1
ATOM 685 N N . GLN A 1 93 ? -6.151 -4.850 0.585 1.00 91.88 93 GLN A N 1
ATOM 686 C CA . GLN A 1 93 ? -5.214 -4.151 -0.285 1.00 91.88 93 GLN A CA 1
ATOM 687 C C . GLN A 1 93 ? -5.935 -3.036 -1.036 1.00 91.88 93 GLN A C 1
ATOM 689 O O . GLN A 1 93 ? -7.027 -3.237 -1.567 1.00 91.88 93 GLN A O 1
ATOM 694 N N . VAL A 1 94 ? -5.317 -1.861 -1.074 1.00 93.94 94 VAL A N 1
ATOM 695 C CA . VAL A 1 94 ? -5.821 -0.673 -1.767 1.00 93.94 94 VAL A CA 1
ATOM 696 C C . VAL A 1 94 ? -4.790 -0.191 -2.775 1.00 93.94 94 VAL A C 1
ATOM 698 O O . VAL A 1 94 ? -3.593 -0.407 -2.596 1.00 93.94 94 VAL A O 1
ATOM 701 N N . ALA A 1 95 ? -5.243 0.470 -3.836 1.00 92.62 95 ALA A N 1
ATOM 702 C CA . ALA A 1 95 ? -4.336 1.077 -4.801 1.00 92.62 95 ALA A CA 1
ATOM 703 C C . ALA A 1 95 ? -3.528 2.206 -4.141 1.00 92.62 95 ALA A C 1
ATOM 705 O O . ALA A 1 95 ? -4.084 3.042 -3.421 1.00 92.62 95 ALA A O 1
ATOM 706 N N . GLY A 1 96 ? -2.220 2.213 -4.390 1.00 92.31 96 GLY A N 1
ATOM 707 C CA . GLY A 1 96 ? -1.329 3.308 -4.035 1.00 92.31 96 GLY A CA 1
ATOM 708 C C . GLY A 1 96 ? -1.167 4.242 -5.227 1.00 92.31 96 GLY A C 1
ATOM 709 O O . GLY A 1 96 ? -1.057 3.801 -6.370 1.00 92.31 96 GLY A O 1
ATOM 710 N N . ARG A 1 97 ? -1.152 5.545 -4.972 1.00 92.81 97 ARG A N 1
ATOM 711 C CA . ARG A 1 97 ? -0.904 6.572 -5.980 1.00 92.81 97 ARG A CA 1
ATOM 712 C C . ARG A 1 97 ? 0.449 7.206 -5.716 1.00 92.81 97 ARG A C 1
ATOM 714 O O . ARG A 1 97 ? 0.634 7.793 -4.660 1.00 92.81 97 ARG A O 1
ATOM 721 N N . LEU A 1 98 ? 1.369 7.132 -6.674 1.00 91.69 98 LEU A N 1
ATOM 722 C CA . LEU A 1 98 ? 2.609 7.900 -6.588 1.00 91.69 98 LEU A CA 1
ATOM 723 C C . LEU A 1 98 ? 2.317 9.389 -6.829 1.00 91.69 98 LEU A C 1
ATOM 725 O O . LEU A 1 98 ? 1.633 9.753 -7.793 1.00 91.69 98 LEU A O 1
ATOM 729 N N . CYS A 1 99 ? 2.832 10.235 -5.949 1.00 90.44 99 CYS A N 1
ATOM 730 C CA . CYS A 1 99 ? 2.780 11.686 -6.041 1.00 90.44 99 CYS A CA 1
ATOM 731 C C . CYS A 1 99 ? 4.088 12.244 -6.614 1.00 90.44 99 CYS A C 1
ATOM 733 O O . CYS A 1 99 ? 5.131 11.595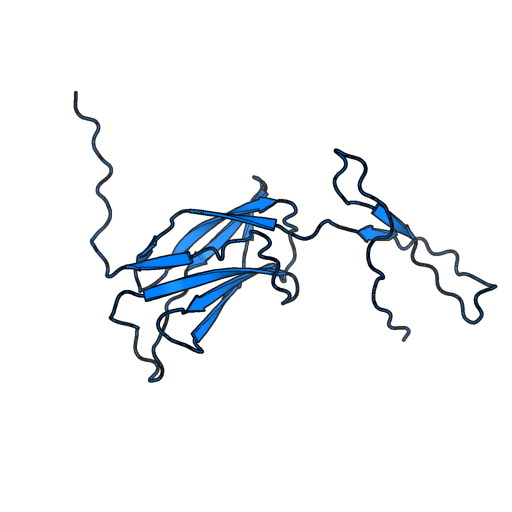 -6.576 1.00 90.44 99 CYS A O 1
ATOM 735 N N . GLU A 1 100 ? 4.035 13.465 -7.153 1.00 86.75 100 GLU A N 1
ATOM 736 C CA . GLU A 1 100 ? 5.199 14.123 -7.775 1.00 86.75 100 GLU A CA 1
ATOM 737 C C . GLU A 1 100 ? 6.349 14.370 -6.788 1.00 86.75 100 GLU A C 1
ATOM 739 O O . GLU A 1 100 ? 7.500 14.486 -7.195 1.00 86.75 100 GLU A O 1
ATOM 744 N N . ASP A 1 101 ? 6.055 14.414 -5.487 1.00 86.38 101 ASP A N 1
ATOM 745 C CA . ASP A 1 101 ? 7.038 14.555 -4.412 1.00 86.38 101 ASP A CA 1
ATOM 746 C C . ASP A 1 101 ? 7.725 13.231 -4.029 1.00 86.38 101 ASP A C 1
ATOM 748 O O . ASP A 1 101 ? 8.458 13.181 -3.041 1.00 86.38 101 ASP A O 1
ATOM 752 N N . GLY A 1 102 ? 7.482 12.155 -4.786 1.00 85.12 102 GLY A N 1
ATOM 753 C CA . GLY A 1 102 ? 8.054 10.833 -4.540 1.00 85.12 102 GLY A CA 1
ATOM 754 C C . GLY A 1 102 ? 7.409 10.090 -3.370 1.00 85.12 102 GLY A C 1
ATOM 755 O O . GLY A 1 102 ? 7.965 9.101 -2.899 1.00 85.12 102 GLY A O 1
ATOM 756 N N . THR A 1 103 ? 6.253 10.546 -2.882 1.00 91.62 103 THR A N 1
ATOM 757 C CA . THR A 1 103 ? 5.484 9.858 -1.834 1.00 91.62 103 THR A CA 1
ATOM 758 C C . THR A 1 103 ? 4.344 9.040 -2.425 1.00 91.62 103 THR A C 1
ATOM 760 O O . THR A 1 103 ? 3.923 9.274 -3.556 1.00 91.62 103 THR A O 1
ATOM 763 N N . VAL A 1 104 ? 3.844 8.057 -1.677 1.00 92.44 104 VAL A N 1
ATOM 764 C CA . VAL A 1 104 ? 2.689 7.254 -2.100 1.00 92.44 104 VAL A CA 1
ATOM 765 C C . VAL A 1 104 ? 1.487 7.634 -1.257 1.00 92.44 104 VAL A C 1
ATOM 767 O O . VAL A 1 104 ? 1.547 7.583 -0.036 1.00 92.44 104 VAL A O 1
ATOM 770 N N . GLU A 1 105 ? 0.380 7.985 -1.892 1.00 94.56 105 GLU A N 1
ATOM 771 C CA . GLU A 1 105 ? -0.888 8.219 -1.217 1.00 94.56 105 GLU A CA 1
ATOM 772 C C . GLU A 1 105 ? -1.819 7.021 -1.384 1.00 94.56 105 GLU A C 1
ATOM 774 O O . GLU A 1 105 ? -1.952 6.460 -2.472 1.00 94.56 105 GLU A O 1
ATOM 779 N N . CYS A 1 106 ? -2.497 6.626 -0.313 1.00 94.38 106 CYS A N 1
ATOM 780 C CA . CYS A 1 106 ? -3.560 5.630 -0.383 1.00 94.38 106 CYS A CA 1
ATOM 781 C C . CYS A 1 106 ? -4.714 6.003 0.545 1.00 94.38 106 CYS A C 1
ATOM 783 O O . CYS A 1 106 ? -4.558 6.794 1.473 1.00 94.38 106 CYS A O 1
ATOM 785 N N . VAL A 1 107 ? -5.894 5.442 0.293 1.00 95.06 107 VAL A N 1
ATOM 786 C CA . VAL A 1 107 ? -7.051 5.628 1.173 1.00 95.06 107 VAL A CA 1
ATOM 787 C C . VAL A 1 107 ? -7.150 4.430 2.103 1.00 95.06 107 VAL A C 1
ATOM 789 O O . VAL A 1 107 ? -7.208 3.290 1.645 1.00 95.06 107 VAL A O 1
ATOM 792 N N . VAL A 1 108 ? -7.188 4.697 3.406 1.00 93.44 108 VAL A N 1
ATOM 793 C CA . VAL A 1 108 ? -7.340 3.673 4.444 1.00 93.44 108 VAL A CA 1
ATOM 794 C C . VAL A 1 108 ? -8.674 2.944 4.252 1.00 93.44 108 VAL A C 1
ATOM 796 O O . VAL A 1 108 ? -9.716 3.606 4.235 1.00 93.44 108 VAL A O 1
ATOM 799 N N . PRO A 1 109 ? -8.685 1.609 4.104 1.00 92.12 109 PRO A N 1
ATOM 800 C CA . PRO A 1 109 ? -9.923 0.868 3.910 1.00 92.12 109 PRO A CA 1
ATOM 801 C C . PRO A 1 109 ? -10.682 0.647 5.233 1.00 92.12 109 PRO A C 1
ATOM 803 O O . PRO A 1 109 ? -10.059 0.561 6.292 1.00 92.12 109 PRO A O 1
ATOM 806 N N . PRO A 1 110 ? -12.016 0.490 5.192 1.00 90.06 110 PRO A N 1
ATOM 807 C CA . PRO A 1 110 ? -12.779 -0.034 6.321 1.00 90.06 110 PRO A CA 1
ATOM 808 C C . PRO A 1 110 ? -12.503 -1.529 6.531 1.00 90.06 110 PRO A C 1
ATOM 810 O O . PRO A 1 110 ? -12.297 -2.284 5.574 1.00 90.06 110 PRO A O 1
ATOM 813 N N . PHE A 1 111 ? -12.582 -1.975 7.784 1.00 86.88 111 PHE A N 1
ATOM 814 C CA . PHE A 1 111 ? -12.503 -3.388 8.149 1.00 86.88 111 PHE A CA 1
ATOM 815 C C . PHE A 1 111 ? -13.859 -3.904 8.631 1.00 86.88 111 PHE A C 1
ATOM 817 O O . PHE A 1 111 ? -14.611 -3.207 9.313 1.00 86.88 111 PHE A O 1
ATOM 824 N N . VAL A 1 112 ? -14.138 -5.160 8.295 1.00 84.62 112 VAL A N 1
ATOM 825 C CA . VAL A 1 112 ? -15.251 -5.927 8.857 1.00 84.62 112 VAL A CA 1
ATOM 826 C C . VAL A 1 112 ? -14.697 -7.143 9.589 1.00 84.62 112 VAL A C 1
ATOM 828 O O . VAL A 1 112 ? -13.613 -7.631 9.250 1.00 84.62 112 VAL A O 1
ATOM 831 N N . ASP A 1 113 ? -15.425 -7.597 10.597 1.00 82.19 113 ASP A N 1
ATOM 832 C CA . ASP A 1 113 ? -15.123 -8.787 11.376 1.00 82.19 113 ASP A CA 1
ATOM 833 C C . ASP A 1 113 ? -15.397 -10.080 10.578 1.00 82.19 113 ASP A C 1
ATOM 835 O O . ASP A 1 113 ? -15.743 -10.056 9.391 1.00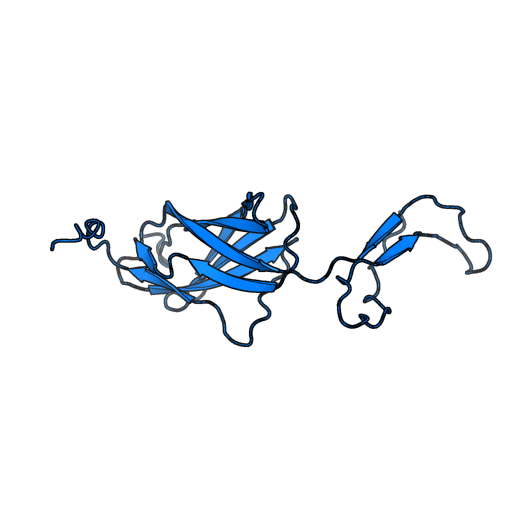 82.19 113 ASP A O 1
ATOM 839 N N . GLU A 1 114 ? -15.231 -11.235 11.226 1.00 79.06 114 GLU A N 1
ATOM 840 C CA . GLU A 1 114 ? -15.492 -12.549 10.617 1.00 79.06 114 GLU A CA 1
ATOM 841 C C . GLU A 1 114 ? -16.949 -12.739 10.164 1.00 79.06 114 GLU A C 1
ATOM 843 O O . GLU A 1 114 ? -17.217 -13.541 9.269 1.00 79.06 114 GLU A O 1
ATOM 848 N N . LYS A 1 115 ? -17.898 -12.009 10.758 1.00 82.56 115 LYS A N 1
ATOM 849 C CA . LYS A 1 115 ? -19.326 -12.065 10.417 1.00 82.56 115 LYS A CA 1
ATOM 850 C C . LYS A 1 115 ? -19.685 -11.096 9.291 1.00 82.56 115 LYS A C 1
ATOM 852 O O . LYS A 1 115 ? -20.801 -11.154 8.777 1.00 82.56 115 LYS A O 1
ATOM 857 N N . GLY A 1 116 ? -18.740 -10.251 8.877 1.00 81.62 116 GLY A N 1
ATOM 858 C CA . GLY A 1 116 ? -18.958 -9.189 7.904 1.00 81.62 116 GLY A CA 1
ATOM 859 C C . GLY A 1 116 ? -19.530 -7.910 8.518 1.00 81.62 116 GLY A C 1
ATOM 860 O O . GLY A 1 116 ? -19.879 -6.997 7.769 1.00 81.62 116 GLY A O 1
ATOM 861 N N . ASP A 1 117 ? -19.601 -7.818 9.847 1.00 83.88 117 ASP A N 1
ATOM 862 C CA . ASP A 1 117 ? -20.029 -6.618 10.558 1.00 83.88 117 ASP A CA 1
ATOM 863 C C . ASP A 1 117 ? -18.850 -5.636 10.710 1.00 83.88 117 ASP A C 1
ATOM 865 O O . ASP A 1 117 ? -17.705 -6.064 10.854 1.00 83.88 117 ASP A O 1
ATOM 869 N N . PRO A 1 118 ? -19.071 -4.308 10.704 1.00 83.12 118 PRO A N 1
ATOM 870 C CA . PRO A 1 118 ? -18.005 -3.340 10.957 1.00 83.12 118 PRO A CA 1
ATOM 871 C C . PRO A 1 118 ? -17.311 -3.600 12.298 1.00 83.12 118 PRO A C 1
ATOM 873 O O . PRO A 1 118 ? -17.983 -3.778 13.318 1.00 83.12 118 PRO A O 1
ATOM 876 N N . VAL A 1 119 ? -15.975 -3.576 12.309 1.00 84.50 119 VAL A N 1
ATOM 877 C CA . VAL A 1 119 ? -15.196 -3.747 13.545 1.00 84.50 119 VAL A CA 1
ATOM 878 C C . VAL A 1 119 ? -15.475 -2.566 14.479 1.00 84.50 119 VAL A C 1
ATOM 880 O O . VAL A 1 119 ? -15.270 -1.411 14.110 1.00 84.50 119 VAL A O 1
ATOM 883 N N . LYS A 1 120 ? -15.981 -2.854 15.684 1.00 80.00 120 LYS A N 1
ATOM 884 C CA . LYS A 1 120 ? -16.434 -1.834 16.652 1.00 80.00 120 LYS A CA 1
ATOM 885 C C . LYS A 1 120 ? -15.368 -1.446 17.675 1.00 80.00 120 LYS A C 1
ATOM 887 O O . LYS A 1 120 ? -15.463 -0.371 18.265 1.00 80.00 120 LYS A O 1
ATOM 892 N N . ASP A 1 121 ? -14.381 -2.310 17.885 1.00 86.00 121 ASP A N 1
ATOM 893 C CA . ASP A 1 121 ? -13.327 -2.143 18.885 1.00 86.00 121 ASP A CA 1
ATOM 894 C C . ASP A 1 121 ? -12.024 -1.651 18.248 1.00 86.00 121 ASP A C 1
ATOM 896 O O . ASP A 1 121 ? -11.704 -2.078 17.138 1.00 86.00 121 ASP A O 1
ATOM 900 N N . PRO A 1 122 ? -11.279 -0.728 18.894 1.00 88.94 122 PRO A N 1
ATOM 901 C CA . PRO A 1 122 ? -10.036 -0.198 18.342 1.00 88.94 122 PRO A CA 1
ATOM 902 C C . PRO A 1 122 ? -9.045 -1.310 18.060 1.00 88.94 122 PRO A C 1
ATOM 904 O O . PRO A 1 122 ? -8.806 -2.161 18.911 1.00 88.94 122 PRO A O 1
ATOM 907 N N . PHE A 1 123 ? -8.462 -1.270 16.870 1.00 90.19 123 PHE A N 1
ATOM 908 C CA . PHE A 1 123 ? -7.541 -2.294 16.408 1.00 90.19 123 PHE A CA 1
ATOM 909 C C . PHE A 1 123 ? -6.381 -1.668 15.648 1.00 90.19 123 PHE A C 1
ATOM 911 O O . PHE A 1 123 ? -6.393 -0.491 15.273 1.00 90.19 123 PHE A O 1
ATOM 918 N N . ARG A 1 124 ? -5.342 -2.457 15.431 1.00 91.62 124 ARG A N 1
ATOM 919 C CA . ARG A 1 124 ? -4.127 -2.058 14.736 1.00 91.62 124 ARG A CA 1
ATOM 920 C C . ARG A 1 124 ? -3.939 -2.908 13.490 1.00 91.62 124 ARG A C 1
ATOM 922 O O . ARG A 1 124 ? -4.303 -4.081 13.468 1.00 91.62 124 ARG A O 1
ATOM 929 N N . ALA A 1 125 ? -3.339 -2.321 12.461 1.00 91.94 125 ALA A N 1
ATOM 930 C CA . ALA A 1 125 ? -2.978 -3.034 11.245 1.00 91.94 125 ALA A CA 1
ATOM 931 C C . ALA A 1 125 ? -1.535 -2.747 10.841 1.00 91.94 125 ALA A C 1
ATOM 933 O O . ALA A 1 125 ? -1.079 -1.604 10.875 1.00 91.94 125 ALA A O 1
ATOM 934 N N . ASN A 1 126 ? -0.838 -3.788 10.412 1.00 91.69 126 ASN A N 1
ATOM 935 C CA . ASN A 1 126 ? 0.446 -3.677 9.750 1.00 91.69 126 ASN A CA 1
ATOM 936 C C . ASN A 1 126 ? 0.242 -3.110 8.344 1.00 91.69 126 ASN A C 1
ATOM 938 O O . ASN A 1 126 ? -0.624 -3.574 7.599 1.00 91.69 126 ASN A O 1
ATOM 942 N N . VAL A 1 127 ? 1.045 -2.118 7.982 1.00 91.38 127 VAL A N 1
ATOM 943 C CA . VAL A 1 127 ? 1.008 -1.461 6.679 1.00 91.38 127 VAL A CA 1
ATOM 944 C C . VAL A 1 127 ? 2.180 -1.953 5.850 1.00 91.38 127 VAL A C 1
ATOM 946 O O . VAL A 1 127 ? 3.342 -1.799 6.227 1.00 91.38 127 VAL A O 1
ATOM 949 N N . PHE A 1 128 ? 1.857 -2.518 4.695 1.00 89.75 128 PHE A N 1
ATOM 950 C CA . PHE A 1 128 ? 2.812 -3.047 3.745 1.00 89.75 128 PHE A CA 1
ATOM 951 C C . PHE A 1 128 ? 2.718 -2.317 2.417 1.00 89.75 128 PHE A C 1
ATOM 953 O O . PHE A 1 128 ? 1.626 -2.129 1.887 1.00 89.75 128 PHE A O 1
ATOM 960 N N . LEU A 1 129 ? 3.865 -1.960 1.845 1.00 89.38 129 LEU A N 1
ATOM 961 C CA . LEU A 1 129 ? 3.924 -1.557 0.449 1.00 89.38 129 LEU A CA 1
ATOM 962 C C . LEU A 1 129 ? 4.070 -2.802 -0.421 1.00 89.38 129 LEU A C 1
ATOM 964 O O . LEU A 1 129 ? 4.937 -3.643 -0.166 1.00 89.38 129 LEU A O 1
ATOM 968 N N . THR A 1 130 ? 3.221 -2.901 -1.436 1.00 86.69 130 THR A N 1
ATOM 969 C CA . THR A 1 130 ? 3.253 -3.979 -2.415 1.00 86.69 130 THR A CA 1
ATOM 970 C C . THR A 1 130 ? 3.386 -3.436 -3.826 1.00 86.69 130 THR A C 1
ATOM 972 O O . THR A 1 130 ? 2.647 -2.531 -4.208 1.00 86.69 130 THR A O 1
ATOM 975 N N . VAL A 1 131 ? 4.293 -4.016 -4.604 1.00 83.69 131 VAL A N 1
ATOM 976 C CA . VAL A 1 131 ? 4.440 -3.770 -6.045 1.00 83.69 131 VAL A CA 1
ATOM 977 C C . VAL A 1 131 ? 4.386 -5.134 -6.721 1.00 83.69 131 VAL A C 1
ATOM 979 O O . VAL A 1 131 ? 4.960 -6.091 -6.213 1.00 83.69 131 VAL A O 1
ATOM 982 N N . ASP A 1 132 ? 3.588 -5.285 -7.776 1.00 80.19 132 ASP A N 1
ATOM 983 C CA . ASP A 1 132 ? 3.383 -6.585 -8.446 1.00 80.19 132 ASP A CA 1
ATOM 984 C C . ASP A 1 132 ? 2.968 -7.740 -7.499 1.00 80.19 132 ASP A C 1
ATOM 986 O O . ASP A 1 132 ? 3.193 -8.917 -7.768 1.00 80.19 132 ASP A O 1
ATOM 990 N N . GLY A 1 133 ? 2.343 -7.407 -6.361 1.00 74.31 133 GLY A N 1
ATOM 991 C CA . GLY A 1 133 ? 1.934 -8.363 -5.325 1.00 74.31 133 GLY A CA 1
ATOM 992 C C . GLY A 1 133 ? 3.053 -8.835 -4.386 1.00 74.31 133 GLY A C 1
ATOM 993 O O . GLY A 1 133 ? 2.765 -9.551 -3.425 1.00 74.31 133 GLY A O 1
ATOM 994 N N . GLN A 1 134 ? 4.303 -8.421 -4.604 1.00 77.44 134 GLN A N 1
ATOM 995 C CA . GLN A 1 134 ? 5.401 -8.661 -3.668 1.00 77.44 134 GLN A CA 1
ATOM 996 C C . GLN A 1 134 ? 5.428 -7.586 -2.581 1.00 77.44 134 GLN A C 1
ATOM 998 O O . GLN A 1 134 ? 5.117 -6.428 -2.837 1.00 77.44 134 GLN A O 1
ATOM 1003 N N . VAL A 1 135 ? 5.760 -7.980 -1.352 1.00 79.56 135 VAL A N 1
ATOM 1004 C CA . VAL A 1 135 ? 5.827 -7.091 -0.184 1.00 79.56 135 VAL A CA 1
ATOM 1005 C C . VAL A 1 135 ? 7.253 -6.581 -0.027 1.00 79.56 135 VAL A C 1
ATOM 1007 O O . VAL A 1 135 ? 8.171 -7.387 0.087 1.00 79.56 135 VAL A O 1
ATOM 1010 N N . TYR A 1 136 ? 7.421 -5.261 0.052 1.00 71.69 136 TYR A N 1
ATOM 1011 C CA . TYR A 1 136 ? 8.741 -4.614 0.073 1.00 71.69 136 TYR A CA 1
ATOM 1012 C C . TYR A 1 136 ? 9.004 -3.767 1.327 1.00 71.69 136 TYR A C 1
ATOM 1014 O O . TYR A 1 136 ? 9.844 -2.872 1.348 1.00 71.69 136 TYR A O 1
ATOM 1022 N N . THR A 1 137 ? 8.291 -4.018 2.423 1.00 66.94 137 THR A N 1
ATOM 1023 C CA . THR A 1 137 ? 8.603 -3.362 3.701 1.00 66.94 137 THR A CA 1
ATOM 1024 C C . THR A 1 137 ? 9.951 -3.839 4.230 1.00 66.94 137 THR A C 1
ATOM 1026 O O . THR A 1 137 ? 10.038 -4.920 4.808 1.00 66.94 137 THR A O 1
ATOM 1029 N N . GLN A 1 138 ? 10.987 -3.028 4.023 1.00 58.94 138 GLN A N 1
ATOM 1030 C CA . GLN A 1 138 ? 12.356 -3.305 4.455 1.00 58.94 138 GLN A CA 1
ATOM 1031 C C . GLN A 1 138 ? 12.858 -2.599 5.734 1.00 58.94 138 GLN A C 1
ATOM 1033 O O . GLN A 1 138 ? 14.047 -2.754 6.016 1.00 58.94 138 GLN A O 1
ATOM 1038 N N . PRO A 1 139 ? 12.094 -1.878 6.584 1.00 53.22 139 PRO A N 1
ATOM 1039 C CA . PRO A 1 139 ? 12.637 -1.610 7.905 1.00 53.22 139 PRO A CA 1
ATOM 1040 C C . PRO A 1 139 ? 12.499 -2.854 8.787 1.00 53.22 139 PRO A C 1
ATOM 1042 O O . PRO A 1 139 ? 11.545 -3.624 8.695 1.00 53.22 139 PRO A O 1
ATOM 1045 N N . SER A 1 140 ? 13.443 -2.994 9.711 1.00 53.88 140 SER A N 1
ATOM 1046 C CA . SER A 1 140 ? 13.454 -3.943 10.829 1.00 53.88 140 SER A CA 1
ATOM 1047 C C . SER A 1 140 ? 12.243 -3.839 11.774 1.00 53.88 140 SER A C 1
ATOM 1049 O O . SER A 1 140 ? 12.168 -4.582 12.750 1.00 53.88 140 SER A O 1
ATOM 1051 N N . GLU A 1 141 ? 11.304 -2.930 11.502 1.00 61.38 141 GLU A N 1
ATOM 1052 C CA . GLU A 1 141 ? 10.064 -2.723 12.241 1.00 61.38 141 GLU A CA 1
ATOM 1053 C C . GLU A 1 141 ? 8.878 -2.664 11.280 1.00 61.38 141 GLU A C 1
ATOM 1055 O O . GLU A 1 141 ? 8.836 -1.857 10.350 1.00 61.38 141 GLU A O 1
ATOM 1060 N N . THR A 1 142 ? 7.878 -3.505 11.531 1.00 75.81 142 THR A N 1
ATOM 1061 C CA . THR A 1 142 ? 6.603 -3.423 10.828 1.00 75.81 142 THR A CA 1
ATOM 1062 C C . THR A 1 142 ? 5.908 -2.119 11.197 1.00 75.81 142 THR A C 1
ATOM 1064 O O . THR A 1 142 ? 5.685 -1.814 12.366 1.00 75.81 142 THR A O 1
ATOM 1067 N N . LEU A 1 143 ? 5.552 -1.352 10.177 1.00 88.06 143 LEU A N 1
ATOM 1068 C CA . LEU A 1 143 ? 4.848 -0.087 10.296 1.00 88.06 143 LEU A CA 1
ATOM 1069 C C . LEU A 1 143 ? 3.387 -0.344 10.690 1.00 88.06 143 LEU A C 1
ATOM 1071 O O . LEU A 1 143 ? 2.685 -1.076 9.996 1.00 88.06 143 LEU A O 1
ATOM 1075 N N . VAL A 1 144 ? 2.927 0.227 11.810 1.00 91.69 144 VAL A N 1
ATOM 1076 C CA . VAL A 1 144 ? 1.603 -0.085 12.377 1.00 91.69 144 VAL A CA 1
ATOM 1077 C C . VAL A 1 144 ? 0.678 1.124 12.396 1.00 91.69 144 VAL A C 1
ATOM 1079 O O . VAL A 1 144 ? 0.960 2.110 13.072 1.00 91.69 144 VAL A O 1
ATOM 1082 N N . TYR A 1 145 ? -0.456 1.008 11.710 1.00 92.25 145 TYR A N 1
ATOM 1083 C CA . TYR A 1 145 ? -1.548 1.978 11.715 1.00 92.25 145 TYR A CA 1
ATOM 1084 C C . TYR A 1 145 ? -2.570 1.643 12.806 1.00 92.25 145 TYR A C 1
ATOM 1086 O O . TYR A 1 145 ? -2.948 0.479 12.963 1.00 92.25 145 TYR A O 1
ATOM 1094 N N . ALA A 1 146 ? -3.041 2.648 13.547 1.00 92.62 146 ALA A N 1
ATOM 1095 C CA . ALA A 1 146 ? -4.068 2.475 14.576 1.00 92.62 146 ALA A CA 1
ATOM 1096 C C . ALA A 1 146 ? -5.449 2.962 14.106 1.00 92.62 146 ALA A C 1
ATOM 1098 O O . ALA A 1 146 ? -5.636 4.139 13.790 1.00 92.62 146 ALA A O 1
ATOM 1099 N N . TYR A 1 147 ? -6.430 2.062 14.120 1.00 91.06 147 TYR A N 1
ATOM 1100 C CA . TYR A 1 147 ? -7.839 2.379 13.916 1.00 91.06 147 TYR A CA 1
ATOM 1101 C C . TYR A 1 147 ? -8.469 2.729 15.261 1.00 91.06 147 TYR A C 1
ATOM 1103 O O . TYR A 1 147 ? -8.722 1.870 16.107 1.00 91.06 147 TYR A O 1
ATOM 1111 N N . GLU A 1 148 ? -8.726 4.013 15.465 1.00 88.31 148 GLU A N 1
ATOM 1112 C CA . GLU A 1 148 ? -9.362 4.528 16.665 1.00 88.31 148 GLU A CA 1
ATOM 1113 C C . GLU A 1 148 ? -10.873 4.675 16.476 1.00 88.31 148 GLU A C 1
ATOM 1115 O O . GLU A 1 148 ? -11.373 5.052 15.410 1.00 88.31 148 GLU A O 1
ATOM 1120 N N . ALA A 1 149 ? -11.616 4.431 17.557 1.00 78.62 149 ALA A N 1
ATOM 1121 C CA . ALA A 1 149 ? -13.020 4.803 17.624 1.00 78.62 149 ALA A CA 1
ATOM 1122 C C . ALA A 1 149 ? -13.124 6.319 17.437 1.00 78.62 149 ALA A C 1
ATOM 1124 O O . ALA A 1 149 ? -12.398 7.067 18.094 1.00 78.62 149 ALA A O 1
ATOM 1125 N N . GLY A 1 150 ? -14.002 6.767 16.535 1.00 63.06 150 GLY A N 1
ATOM 1126 C CA . GLY A 1 150 ? -14.105 8.163 16.120 1.00 63.06 150 GLY A CA 1
ATOM 1127 C C . GLY A 1 150 ? -14.239 9.134 17.295 1.00 63.06 150 GLY A C 1
ATOM 1128 O O . GLY A 1 150 ? -15.339 9.466 17.730 1.00 63.06 150 GLY A O 1
ATOM 1129 N N . LYS A 1 151 ? -13.115 9.661 17.785 1.00 50.69 151 LYS A N 1
ATOM 1130 C CA . LYS A 1 151 ? -13.094 10.903 18.550 1.00 50.69 151 LYS A CA 1
ATOM 1131 C C . LYS A 1 151 ? -13.159 12.009 17.515 1.00 50.69 151 LYS A C 1
ATOM 1133 O O . LYS A 1 151 ? -12.257 12.143 16.693 1.00 50.69 151 LYS A O 1
ATOM 1138 N N . GLY A 1 152 ? -14.261 12.758 17.514 1.00 45.12 152 GLY A N 1
ATOM 1139 C CA . GLY A 1 152 ? -14.489 13.844 16.569 1.00 45.12 152 GLY A CA 1
ATOM 1140 C C . GLY A 1 152 ? -13.230 14.690 16.363 1.00 45.12 152 GLY A C 1
ATOM 1141 O O . GLY A 1 152 ? -12.624 15.132 17.334 1.00 45.12 152 GLY A O 1
ATOM 1142 N N . ARG A 1 153 ? -12.858 14.851 15.086 1.00 41.69 153 ARG A N 1
ATOM 1143 C CA . ARG A 1 153 ? -11.924 15.821 14.492 1.00 41.69 153 ARG A CA 1
ATOM 1144 C C . ARG A 1 153 ? -11.075 16.607 15.513 1.00 41.69 153 ARG A C 1
ATOM 1146 O O . ARG A 1 153 ? -11.646 17.442 16.224 1.00 41.69 153 ARG A O 1
ATOM 1153 N N . PRO A 1 154 ? -9.731 16.485 15.533 1.00 37.41 154 PRO A N 1
ATOM 1154 C CA . PRO A 1 154 ? -8.915 17.406 16.315 1.00 37.41 154 PRO A CA 1
ATOM 1155 C C . PRO A 1 154 ? -9.218 18.833 15.841 1.00 37.41 154 PRO A C 1
ATOM 1157 O O . PRO A 1 154 ? -8.995 19.188 14.681 1.00 37.41 154 PRO A O 1
ATOM 1160 N N . LYS A 1 155 ? -9.805 19.660 16.717 1.00 36.44 155 LYS A N 1
ATOM 1161 C CA . LYS A 1 155 ? -9.950 21.092 16.449 1.00 36.44 155 LYS A CA 1
ATOM 1162 C C . LYS A 1 155 ? -8.539 21.640 16.289 1.00 36.44 155 LYS A C 1
ATOM 1164 O O . LYS A 1 155 ? -7.786 21.649 17.257 1.00 36.44 155 LYS A O 1
ATOM 1169 N N . SER A 1 156 ? -8.217 22.078 15.070 1.00 43.22 156 SER A N 1
ATOM 1170 C CA . SER A 1 156 ? -7.062 22.917 14.752 1.00 43.22 156 SER A CA 1
ATOM 1171 C C . SER A 1 156 ? -6.801 23.870 15.919 1.00 43.22 156 SER A C 1
ATOM 1173 O O . SER A 1 156 ? -7.637 24.716 16.257 1.00 43.22 156 SER A O 1
ATOM 1175 N N . GLY A 1 157 ? -5.684 23.637 16.607 1.00 35.56 157 GLY A N 1
ATOM 1176 C CA . GLY A 1 157 ? -5.261 24.419 17.751 1.00 35.56 157 GLY A CA 1
ATOM 1177 C C . GLY A 1 157 ? -5.043 25.856 17.312 1.00 35.56 157 GLY A C 1
ATOM 1178 O O . GLY A 1 157 ? -4.055 26.183 16.660 1.00 35.56 157 GLY A O 1
ATOM 1179 N N . LYS A 1 158 ? -5.979 26.725 17.688 1.00 38.41 158 LYS A N 1
ATOM 1180 C CA . LYS A 1 158 ? -5.817 28.175 17.652 1.00 38.41 158 LYS A CA 1
ATOM 1181 C C . LYS A 1 158 ? -4.626 28.506 18.562 1.00 38.41 158 LYS A C 1
ATOM 1183 O O . LYS A 1 158 ? -4.783 28.523 19.783 1.00 38.41 158 LYS A O 1
ATOM 1188 N N . LYS A 1 159 ? -3.435 28.723 17.986 1.00 39.72 159 LYS A N 1
ATOM 1189 C CA . LYS A 1 159 ? -2.289 29.320 18.692 1.00 39.72 159 LYS A CA 1
ATOM 1190 C C . LYS A 1 159 ? -2.782 30.635 19.301 1.00 39.72 159 LYS A C 1
ATOM 1192 O O . LYS A 1 159 ? -3.211 31.534 18.580 1.00 39.72 159 LYS A O 1
ATOM 1197 N N . LYS A 1 160 ? -2.820 30.694 20.629 1.00 39.97 160 LYS A N 1
ATOM 1198 C CA . LYS A 1 160 ? -3.235 31.863 21.400 1.00 39.97 160 LYS A CA 1
ATOM 1199 C C . LYS A 1 160 ? -2.030 32.314 22.221 1.00 39.97 160 LYS A C 1
ATOM 1201 O O . LYS A 1 160 ? -1.503 31.501 22.977 1.00 39.97 160 LYS A O 1
ATOM 1206 N N . LYS A 1 161 ? -1.750 33.615 22.108 1.00 35.69 161 LYS A N 1
ATOM 1207 C CA . LYS A 1 161 ? -0.702 34.443 22.728 1.00 35.69 161 LYS A CA 1
ATOM 1208 C C . LYS A 1 161 ? 0.552 34.622 21.891 1.00 35.69 161 LYS A C 1
ATOM 1210 O O . LYS A 1 161 ? 1.227 33.615 21.604 1.00 35.69 161 LYS A O 1
#

Radius of gyration: 21.09 Å; chains: 1; bounding box: 49×57×55 Å

pLDDT: mean 77.6, std 15.99, range [35.56, 95.06]

InterPro domains:
  IPR002909 IPT domain [PF01833] (47-133)
  IPR002909 IPT domain [SM00429] (46-148)
  IPR013783 Immunoglobulin-like fold [G3DSA:2.60.40.10] (46-151)
  IPR014756 Immunoglobulin E-set [SSF81296] (49-135)

Sequence (161 aa):
CVVCTTPPYGGQPKEGEEDTGDCTVEASMNGQQWTWSSYHFSFTPDPVLTGFEPASGPMEGGVTLKLTGKSFSATPTLAVRFDSIDVPGRTVQVAGRLCEDGTVECVVPPFVDEKGDPVKDPFRANVFLTVDGQVYTQPSETLVYAYEAGKGRPKSGKKKK

Foldseek 3Di:
DDDDDDDPDPDDDDPPDFQWDKDFDWDDPPVPDIDPGPDIDIDGDFWEWDAKPPQEDALQWFDKIKTDTPRDDPDQQWWKKWAWPVQHPDIDIFHWDQDPVRITITTTHHDAHPVRHGDQDKTKIFIFIDGPNDTRHPDPDGRIHIHDHDPDDDDDDPPDD

Secondary structure (DSSP, 8-state):
----PPPPP-SPPPTTS-S--EEE---BSSSSSB-----EEE--PPPEEEEEE-SEEETT--PEEEEEEES----TT-EEEEEESSSTT-EEEEE-EE-TTS-EEEEPPP-B-TTSPBP-S-EEEEEEEEETTEE---SSS-EEEEEE-------------